Protein AF-A0A5R8M8I9-F1 (afdb_monomer_lite)

Organism: NCBI:txid1882343

Structure (mmCIF, N/CA/C/O backbone):
data_AF-A0A5R8M8I9-F1
#
_entry.id   AF-A0A5R8M8I9-F1
#
loop_
_atom_site.group_PDB
_atom_site.id
_atom_site.type_symbol
_atom_site.label_atom_id
_atom_site.label_alt_id
_atom_site.label_comp_id
_atom_site.label_asym_id
_atom_site.label_entity_id
_atom_site.label_seq_id
_atom_site.pdbx_PDB_ins_code
_atom_site.Cartn_x
_atom_site.Cartn_y
_atom_site.Cartn_z
_atom_site.occupancy
_atom_site.B_iso_or_equiv
_atom_site.auth_seq_id
_atom_site.auth_comp_id
_atom_site.auth_asym_id
_atom_site.auth_atom_id
_atom_site.pdbx_PDB_model_num
ATOM 1 N N . MET A 1 1 ? -25.905 -12.537 33.115 1.00 53.41 1 MET A N 1
ATOM 2 C CA . MET A 1 1 ? -26.739 -11.928 32.051 1.00 53.41 1 MET A CA 1
ATOM 3 C C . MET A 1 1 ? -25.840 -11.557 30.885 1.00 53.41 1 MET A C 1
ATOM 5 O O . MET A 1 1 ? -24.841 -10.894 31.111 1.00 53.41 1 MET A O 1
ATOM 9 N N . SER A 1 2 ? -26.153 -12.001 29.665 1.00 75.12 2 SER A N 1
ATOM 10 C CA . SER A 1 2 ? -25.400 -11.592 28.471 1.00 75.12 2 SER A CA 1
ATOM 11 C C . SER A 1 2 ? -25.695 -10.125 28.141 1.00 75.12 2 SER A C 1
ATOM 13 O O . SER A 1 2 ? -26.832 -9.776 27.806 1.00 75.12 2 SER A O 1
ATOM 15 N N . THR A 1 3 ? -24.669 -9.278 28.235 1.00 86.25 3 THR A N 1
ATOM 16 C CA . THR A 1 3 ? -24.702 -7.845 27.890 1.00 86.25 3 THR A CA 1
ATOM 17 C C . THR A 1 3 ? -24.798 -7.617 26.375 1.00 86.25 3 THR A C 1
ATOM 19 O O . THR A 1 3 ? -24.975 -6.488 25.934 1.00 86.25 3 THR A O 1
ATOM 22 N N . TRP A 1 4 ? -24.719 -8.671 25.559 1.00 92.69 4 TRP A N 1
ATOM 23 C CA . TRP A 1 4 ? -24.805 -8.610 24.100 1.00 92.69 4 TRP A CA 1
ATOM 24 C C . TRP A 1 4 ? -26.219 -8.918 23.589 1.00 92.69 4 TRP A C 1
ATOM 26 O O . TRP A 1 4 ? -26.916 -9.803 24.099 1.00 92.69 4 TRP A O 1
ATOM 36 N N . ASP A 1 5 ? -26.652 -8.188 22.564 1.00 91.56 5 ASP A N 1
ATOM 37 C CA . ASP A 1 5 ? -27.861 -8.445 21.786 1.00 91.56 5 ASP A CA 1
ATOM 38 C C . ASP A 1 5 ? -27.488 -8.973 20.397 1.00 91.56 5 ASP A C 1
ATOM 40 O O . ASP A 1 5 ? -27.151 -8.207 19.497 1.00 91.56 5 ASP A O 1
ATOM 44 N N . SER A 1 6 ? -27.593 -10.290 20.202 1.00 90.25 6 SER A N 1
ATOM 45 C CA . SER A 1 6 ? -27.285 -10.930 18.918 1.00 90.25 6 SER A CA 1
ATOM 46 C C . SER A 1 6 ? -28.269 -10.576 17.801 1.00 90.25 6 SER A C 1
ATOM 48 O O . SER A 1 6 ? -27.903 -10.666 16.635 1.00 90.25 6 SER A O 1
ATOM 50 N N . LYS A 1 7 ? -29.510 -10.171 18.106 1.00 90.56 7 LYS A N 1
ATOM 51 C CA . LYS A 1 7 ? -30.458 -9.757 17.056 1.00 90.56 7 LYS A CA 1
ATOM 52 C C . LYS A 1 7 ? -30.108 -8.369 16.542 1.00 90.56 7 LYS A C 1
ATOM 54 O O . LYS A 1 7 ? -30.178 -8.116 15.345 1.00 90.56 7 LYS A O 1
ATOM 59 N N . ARG A 1 8 ? -29.713 -7.478 17.453 1.00 88.69 8 ARG A N 1
ATOM 60 C CA . ARG A 1 8 ? -29.338 -6.097 17.122 1.00 88.69 8 ARG A CA 1
ATOM 61 C C . ARG A 1 8 ? -27.859 -5.938 16.771 1.00 88.69 8 ARG A C 1
ATOM 63 O O . ARG A 1 8 ? -27.500 -4.878 16.273 1.00 88.69 8 ARG A O 1
ATOM 70 N N . GLN A 1 9 ? -27.037 -6.963 17.018 1.00 90.62 9 GLN A N 1
ATOM 71 C CA . GLN A 1 9 ? -25.575 -6.946 16.876 1.00 90.62 9 GLN A CA 1
ATOM 72 C C . GLN A 1 9 ? -24.933 -5.790 17.664 1.00 90.62 9 GLN A C 1
ATOM 74 O O . GLN A 1 9 ? -24.091 -5.059 17.148 1.00 90.62 9 GLN A O 1
ATOM 79 N N . ARG A 1 10 ? -25.398 -5.575 18.903 1.00 93.06 10 ARG A N 1
ATOM 80 C CA . ARG A 1 10 ? -25.017 -4.432 19.752 1.00 93.06 10 ARG A CA 1
ATOM 81 C C . ARG A 1 10 ? -24.967 -4.805 21.227 1.00 93.06 10 ARG A C 1
ATOM 83 O O . ARG A 1 10 ? -25.622 -5.747 21.668 1.00 93.06 10 ARG A O 1
ATOM 90 N N . VAL A 1 11 ? -24.252 -4.007 22.015 1.00 93.31 11 VAL A N 1
ATOM 91 C CA . VAL A 1 11 ? -24.271 -4.093 23.480 1.00 93.31 11 VAL A CA 1
ATOM 92 C C . VAL A 1 11 ? -25.583 -3.505 24.010 1.00 93.31 11 VAL A C 1
ATOM 94 O O . VAL A 1 11 ? -26.006 -2.424 23.591 1.00 93.31 11 VAL A O 1
ATOM 97 N N . LYS A 1 12 ? -26.239 -4.227 24.922 1.00 92.06 12 LYS A N 1
ATOM 98 C CA . LYS A 1 12 ? -27.492 -3.840 25.581 1.00 92.06 12 LYS A CA 1
ATOM 99 C C . LYS A 1 12 ? -27.265 -2.732 26.606 1.00 92.06 12 LYS A C 1
ATOM 101 O O . LYS A 1 12 ? -26.223 -2.657 27.250 1.00 92.06 12 LYS A O 1
ATOM 106 N N . GLY A 1 13 ? -28.315 -1.950 26.833 1.00 88.00 13 GLY A N 1
ATOM 107 C CA . GLY A 1 13 ? -28.336 -0.907 27.852 1.00 88.00 13 GLY A CA 1
ATOM 108 C C . GLY A 1 13 ? -27.829 0.442 27.348 1.00 88.00 13 GLY A C 1
ATOM 109 O O . GLY A 1 13 ? -27.641 0.657 26.154 1.00 88.00 13 GLY A O 1
ATOM 110 N N . ASN A 1 14 ? -27.668 1.369 28.291 1.00 87.19 14 ASN A N 1
ATOM 111 C CA . ASN A 1 14 ? -27.405 2.784 28.023 1.00 87.19 14 ASN A CA 1
ATOM 112 C C . ASN A 1 14 ? -26.191 3.318 28.803 1.00 87.19 14 ASN A C 1
ATOM 114 O O . ASN A 1 14 ? -26.047 4.527 28.973 1.00 87.19 14 ASN A O 1
ATOM 118 N N . SER A 1 15 ? -25.349 2.421 29.326 1.00 92.25 15 SER A N 1
ATOM 119 C CA . SER A 1 15 ? -24.122 2.821 30.011 1.00 92.25 15 SER A CA 1
ATOM 120 C C . SER A 1 15 ? -23.178 3.527 29.037 1.00 92.25 15 SER A C 1
ATOM 122 O O . SER A 1 15 ? -23.217 3.284 27.828 1.00 92.25 15 SER A O 1
ATOM 124 N N . THR A 1 16 ? -22.299 4.380 29.561 1.00 91.94 16 THR A N 1
ATOM 125 C CA . THR A 1 16 ? -21.280 5.069 28.757 1.00 91.94 16 THR A CA 1
ATOM 126 C C . THR A 1 16 ? -20.452 4.067 27.955 1.00 91.94 16 THR A C 1
ATOM 128 O O . THR A 1 16 ? -20.288 4.230 26.754 1.00 91.94 16 THR A O 1
ATOM 131 N N . GLN A 1 17 ? -20.053 2.958 28.584 1.00 90.88 17 GLN A N 1
ATOM 132 C CA . GLN A 1 17 ? -19.336 1.867 27.927 1.00 90.88 17 GLN A CA 1
ATOM 133 C C . GLN A 1 17 ? -20.143 1.228 26.786 1.00 90.88 17 GLN A C 1
ATOM 135 O O . GLN A 1 17 ? -19.604 1.018 25.701 1.00 90.88 17 GLN A O 1
ATOM 140 N N . ALA A 1 18 ? -21.435 0.943 26.997 1.00 93.06 18 ALA A N 1
ATOM 141 C CA . ALA A 1 18 ? -22.288 0.381 25.950 1.00 93.06 18 ALA A CA 1
ATOM 142 C C . ALA A 1 18 ? -22.426 1.345 24.763 1.00 93.06 18 ALA A C 1
ATOM 144 O O . ALA A 1 18 ? -22.382 0.904 23.617 1.00 93.06 18 ALA A O 1
ATOM 145 N N . ARG A 1 19 ? -22.543 2.656 25.018 1.00 93.56 19 ARG A N 1
ATOM 146 C CA . ARG A 1 19 ? -22.567 3.681 23.962 1.00 93.56 19 ARG A CA 1
ATOM 147 C C . ARG A 1 19 ? -21.251 3.736 23.194 1.00 93.56 19 ARG A C 1
ATOM 149 O O . ARG A 1 19 ? -21.299 3.694 21.973 1.00 93.56 19 ARG A O 1
ATOM 156 N N . THR A 1 20 ? -20.109 3.772 23.879 1.00 94.69 20 THR A N 1
ATOM 157 C CA . THR A 1 20 ? -18.783 3.809 23.241 1.00 94.69 20 THR A CA 1
ATOM 158 C C . THR A 1 20 ? -18.557 2.602 22.335 1.00 94.69 20 THR A C 1
ATOM 160 O O . THR A 1 20 ? -18.180 2.771 21.181 1.00 94.69 20 THR A O 1
ATOM 163 N N . ILE A 1 21 ? -18.853 1.389 22.815 1.00 94.00 21 ILE A N 1
ATOM 164 C CA . ILE A 1 21 ? -18.711 0.172 22.001 1.00 94.00 21 ILE A CA 1
ATOM 165 C C . ILE A 1 21 ? -19.634 0.233 20.783 1.00 94.00 21 ILE A C 1
ATOM 167 O O . ILE A 1 21 ? -19.221 -0.055 19.666 1.00 94.00 21 ILE A O 1
ATOM 171 N N . ASN A 1 22 ? -20.890 0.620 20.990 1.00 95.56 22 ASN A N 1
ATOM 172 C CA . ASN A 1 22 ? -21.875 0.685 19.920 1.00 95.56 22 ASN A CA 1
ATOM 173 C C . ASN A 1 22 ? -21.542 1.752 18.860 1.00 95.56 22 ASN A C 1
ATOM 175 O O . ASN A 1 22 ? -21.781 1.502 17.683 1.00 95.56 22 ASN A O 1
ATOM 179 N N . LEU A 1 23 ? -20.980 2.898 19.260 1.00 96.06 23 LEU A N 1
ATOM 180 C CA . LEU A 1 23 ? -20.470 3.922 18.342 1.00 96.06 23 LEU A CA 1
ATOM 181 C C . LEU A 1 23 ? -19.318 3.374 17.498 1.00 96.06 23 LEU A C 1
ATOM 183 O O . LEU A 1 23 ? -19.353 3.486 16.278 1.00 96.06 23 LEU A O 1
ATOM 187 N N . HIS A 1 24 ? -18.361 2.694 18.128 1.00 95.69 24 HIS A N 1
ATOM 188 C CA . HIS A 1 24 ? -17.254 2.073 17.409 1.00 95.69 24 HIS A CA 1
ATOM 189 C C . HIS A 1 24 ? -17.731 1.005 16.406 1.00 95.69 24 HIS A C 1
ATOM 191 O O . HIS A 1 24 ? -17.241 0.929 15.283 1.00 95.69 24 HIS A O 1
ATOM 197 N N . LEU A 1 25 ? -18.745 0.207 16.762 1.00 95.31 25 LEU A N 1
ATOM 198 C CA . LEU A 1 25 ? -19.357 -0.748 15.829 1.00 95.31 25 LEU A CA 1
ATOM 199 C C . LEU A 1 25 ? -20.006 -0.055 14.619 1.00 95.31 25 LEU A C 1
ATOM 201 O O . LEU A 1 25 ? -19.960 -0.596 13.512 1.00 95.31 25 LEU A O 1
ATOM 205 N N . ASP A 1 26 ? -20.609 1.121 14.813 1.00 96.00 26 ASP A N 1
ATOM 206 C CA . ASP A 1 26 ? -21.177 1.911 13.716 1.00 96.00 26 ASP A CA 1
ATOM 207 C C . ASP A 1 26 ? -20.088 2.490 12.807 1.00 96.00 26 ASP A C 1
ATOM 209 O O . ASP A 1 26 ? -20.242 2.455 11.584 1.00 96.00 26 ASP A O 1
ATOM 213 N N . GLU A 1 27 ? -18.979 2.960 13.382 1.00 96.56 27 GLU A N 1
ATOM 214 C CA . GLU A 1 27 ? -17.801 3.423 12.638 1.00 96.56 27 GLU A CA 1
ATOM 215 C C . GLU A 1 27 ? -17.236 2.306 11.755 1.00 96.56 27 GLU A C 1
ATOM 217 O O . GLU A 1 27 ? -17.197 2.455 10.534 1.00 96.56 27 GLU A O 1
ATOM 222 N N . VAL A 1 28 ? -16.924 1.144 12.340 1.00 95.81 28 VAL A N 1
ATOM 223 C CA . VAL A 1 28 ? -16.405 -0.026 11.607 1.00 95.81 28 VAL A CA 1
ATOM 224 C C . VAL A 1 28 ? -17.358 -0.438 10.483 1.00 95.81 28 VAL A C 1
ATOM 226 O O . VAL A 1 28 ? -16.942 -0.721 9.357 1.00 95.81 28 VAL A O 1
ATOM 229 N N . LYS A 1 29 ? -18.670 -0.447 10.749 1.00 95.12 29 LYS A N 1
ATOM 230 C CA . LYS A 1 29 ? -19.671 -0.757 9.723 1.00 95.12 29 LYS A CA 1
ATOM 231 C C . LYS A 1 29 ? -19.656 0.273 8.592 1.00 95.12 29 LYS A C 1
ATOM 233 O O . LYS A 1 29 ? -19.756 -0.114 7.428 1.00 95.12 29 LYS A O 1
ATOM 238 N N . SER A 1 30 ? -19.542 1.559 8.918 1.00 96.62 30 SER A N 1
ATOM 239 C CA . SER A 1 30 ? -19.451 2.642 7.936 1.00 96.62 30 SER A CA 1
ATOM 240 C C . SER A 1 30 ? -18.214 2.490 7.045 1.00 96.62 30 SER A C 1
ATOM 242 O O . SER A 1 30 ? -18.326 2.567 5.821 1.00 96.62 30 SER A O 1
ATOM 244 N N . GLU A 1 31 ? -17.061 2.175 7.634 1.00 9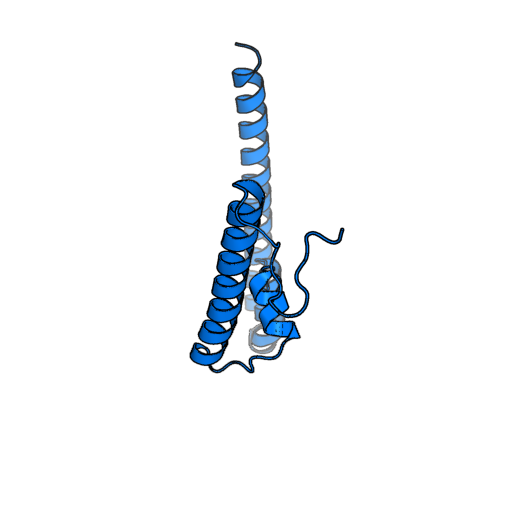5.88 31 GLU A N 1
ATOM 245 C CA . GLU A 1 31 ? -15.802 1.937 6.919 1.00 95.88 31 GLU A CA 1
ATOM 246 C C . GLU A 1 31 ? -15.898 0.742 5.958 1.00 95.88 31 GLU A C 1
ATOM 248 O O . GLU A 1 31 ? -15.499 0.843 4.796 1.00 95.88 31 GLU A O 1
ATOM 253 N N . ILE A 1 32 ? -16.494 -0.375 6.389 1.00 95.38 32 ILE A N 1
ATOM 254 C CA . ILE A 1 32 ? -16.715 -1.551 5.529 1.00 95.38 32 ILE A CA 1
ATOM 255 C C . ILE A 1 32 ? -17.631 -1.202 4.345 1.00 95.38 32 ILE A C 1
ATOM 257 O O . ILE A 1 32 ? -17.365 -1.597 3.205 1.00 95.38 32 ILE A O 1
ATOM 261 N N . VAL A 1 33 ? -18.706 -0.446 4.594 1.00 95.19 33 VAL A N 1
ATOM 262 C CA . VAL A 1 33 ? -19.617 0.021 3.537 1.00 95.19 33 VAL A CA 1
ATOM 263 C C . VAL A 1 33 ? -18.883 0.942 2.565 1.00 95.19 33 VAL A C 1
ATOM 265 O O . VAL A 1 33 ? -19.088 0.832 1.354 1.00 95.19 33 VAL A O 1
ATOM 268 N N . GLN A 1 34 ? -18.009 1.816 3.065 1.00 95.31 34 GLN A N 1
ATOM 269 C CA . GLN A 1 34 ? -17.182 2.673 2.225 1.00 95.31 34 GLN A CA 1
ATOM 270 C C . GLN A 1 34 ? -16.242 1.852 1.335 1.00 95.31 34 GLN A C 1
ATOM 272 O O . GLN A 1 34 ? -16.266 2.039 0.122 1.00 95.31 34 GLN A O 1
ATOM 277 N N . CYS A 1 35 ? -15.536 0.863 1.894 1.00 93.56 35 CYS A N 1
ATOM 278 C CA . CYS A 1 35 ? -14.665 -0.037 1.131 1.00 93.56 35 CYS A CA 1
ATOM 279 C C . CYS A 1 35 ? -15.407 -0.699 -0.042 1.00 93.56 35 CYS A C 1
ATOM 281 O O . CYS A 1 35 ? -14.889 -0.772 -1.157 1.00 93.56 35 CYS A O 1
ATOM 283 N N . PHE A 1 36 ? -16.639 -1.158 0.192 1.00 93.94 36 PHE A N 1
ATOM 284 C CA . PHE A 1 36 ? -17.481 -1.748 -0.850 1.00 93.94 36 PHE A CA 1
ATOM 285 C C . PHE A 1 36 ? -17.906 -0.733 -1.923 1.00 93.94 36 PHE A C 1
ATOM 287 O O . PHE A 1 36 ? -17.911 -1.061 -3.112 1.00 93.94 36 PHE A O 1
ATOM 294 N N . ARG A 1 37 ? -18.261 0.498 -1.525 1.00 94.06 37 ARG A N 1
ATOM 295 C CA . ARG A 1 37 ? -18.606 1.580 -2.464 1.00 94.06 37 ARG A CA 1
ATOM 296 C C . ARG A 1 37 ? -17.425 1.945 -3.359 1.00 94.06 37 ARG A C 1
ATOM 298 O O . ARG A 1 37 ? -17.614 2.052 -4.568 1.00 94.06 37 ARG A O 1
ATOM 305 N N . ASP A 1 38 ? -16.230 2.047 -2.789 1.00 91.31 38 ASP A N 1
ATOM 306 C CA . ASP A 1 38 ? -15.002 2.349 -3.530 1.00 91.31 38 ASP A CA 1
ATOM 307 C C . ASP A 1 38 ? -14.663 1.231 -4.529 1.00 91.31 38 ASP A C 1
ATOM 309 O O . ASP A 1 38 ? -14.287 1.481 -5.669 1.00 91.31 38 ASP A O 1
ATOM 313 N N . MET A 1 39 ? -14.867 -0.035 -4.153 1.00 89.50 39 MET A N 1
ATOM 314 C CA . MET A 1 39 ? -14.666 -1.152 -5.086 1.00 89.50 39 MET A CA 1
ATOM 315 C C . MET A 1 39 ? -15.630 -1.105 -6.272 1.00 89.50 39 MET A C 1
ATOM 317 O O . MET A 1 39 ? -15.232 -1.389 -7.403 1.00 89.50 39 MET A O 1
ATOM 321 N N . LYS A 1 40 ? -16.889 -0.725 -6.027 1.00 89.94 40 LYS A N 1
ATOM 322 C CA . LYS A 1 40 ? -17.879 -0.545 -7.092 1.00 89.94 40 LYS A CA 1
ATOM 323 C C . LYS A 1 40 ? -17.527 0.612 -8.024 1.00 89.94 40 LYS A C 1
ATOM 325 O O . LYS A 1 40 ? -17.697 0.458 -9.230 1.00 89.94 40 LYS A O 1
ATOM 330 N N . SER A 1 41 ? -17.048 1.742 -7.499 1.00 90.94 41 SER A N 1
ATOM 331 C CA . SER A 1 41 ? -16.645 2.882 -8.337 1.00 90.94 41 SER A CA 1
ATOM 332 C C . SER A 1 41 ? -15.416 2.560 -9.193 1.00 90.94 41 SER A C 1
ATOM 334 O O . SER A 1 41 ? -15.351 2.967 -10.349 1.00 90.94 41 SER A O 1
ATOM 336 N N . GLU A 1 42 ? -14.497 1.734 -8.687 1.00 87.06 42 GLU A N 1
ATOM 337 C CA . GLU A 1 42 ? -13.346 1.208 -9.434 1.00 87.06 42 GLU A CA 1
ATOM 338 C C . GLU A 1 42 ? -13.712 0.127 -10.473 1.00 87.06 42 GLU A C 1
ATOM 340 O O . GLU A 1 42 ? -12.820 -0.437 -11.107 1.00 87.06 42 GLU A O 1
ATOM 345 N N . SER A 1 43 ? -15.002 -0.196 -10.652 1.00 86.12 43 SER A N 1
ATOM 346 C CA . SER A 1 43 ? -15.475 -1.300 -11.506 1.00 86.12 43 SER A CA 1
ATOM 347 C C . SER A 1 43 ? -14.836 -2.658 -11.168 1.00 86.12 43 SER A C 1
ATOM 349 O O . SER A 1 43 ? -14.718 -3.539 -12.022 1.00 86.12 43 SER A O 1
ATOM 351 N N . LYS A 1 44 ? -14.417 -2.848 -9.909 1.00 79.06 44 LYS A N 1
ATOM 352 C CA . LYS A 1 44 ? -13.874 -4.112 -9.400 1.00 79.06 44 LYS A CA 1
ATOM 353 C C . LYS A 1 44 ? -15.002 -5.003 -8.885 1.00 79.06 44 LYS A C 1
ATOM 355 O O . LYS A 1 44 ? -16.021 -4.533 -8.380 1.00 79.06 44 LYS A O 1
ATOM 360 N N . ILE A 1 45 ? -14.804 -6.318 -8.964 1.00 84.62 45 ILE A N 1
ATOM 361 C CA . ILE A 1 45 ? -15.729 -7.287 -8.368 1.00 84.62 45 ILE A CA 1
ATOM 362 C C . ILE A 1 45 ? -15.637 -7.155 -6.844 1.00 84.62 45 ILE A C 1
ATOM 364 O O . ILE A 1 45 ? -14.593 -7.413 -6.250 1.00 84.62 45 ILE A O 1
ATOM 368 N N . ALA A 1 46 ? -16.730 -6.743 -6.207 1.00 81.81 46 ALA A N 1
ATOM 369 C CA . ALA A 1 46 ? -16.780 -6.525 -4.768 1.00 81.81 46 ALA A CA 1
ATOM 370 C C . ALA A 1 46 ? -17.185 -7.813 -4.027 1.00 81.81 46 ALA A C 1
ATOM 372 O O . ALA A 1 46 ? -18.329 -7.974 -3.601 1.00 81.81 46 ALA A O 1
ATOM 373 N N . THR A 1 47 ? -16.247 -8.754 -3.900 1.00 89.50 47 THR A N 1
ATOM 374 C CA . THR A 1 47 ? -16.438 -9.995 -3.125 1.00 89.50 47 THR A CA 1
ATOM 375 C C . THR A 1 47 ? -16.123 -9.772 -1.643 1.00 89.50 47 THR A C 1
ATOM 377 O O . THR A 1 47 ? -15.297 -8.926 -1.302 1.00 89.50 47 THR A O 1
ATOM 380 N N . GLN A 1 48 ? -16.710 -10.571 -0.743 1.00 89.44 48 GLN A N 1
ATOM 381 C CA . GLN A 1 48 ? -16.462 -10.486 0.704 1.00 89.44 48 GLN A CA 1
ATOM 382 C C . GLN A 1 48 ? -14.966 -10.536 1.062 1.00 89.44 48 GLN A C 1
ATOM 384 O O . GLN A 1 48 ? -14.522 -9.756 1.903 1.00 89.44 48 GLN A O 1
ATOM 389 N N . GLN A 1 49 ? -14.177 -11.414 0.423 1.00 89.88 49 GLN A N 1
ATOM 390 C CA . GLN A 1 49 ? -12.735 -11.501 0.691 1.00 89.88 49 GLN A CA 1
ATOM 391 C C . GLN A 1 49 ? -12.004 -10.205 0.323 1.00 89.88 49 GLN A C 1
ATOM 393 O O . GLN A 1 49 ? -11.113 -9.778 1.047 1.00 89.88 49 GLN A O 1
ATOM 398 N N . LEU A 1 50 ? -12.403 -9.567 -0.778 1.00 88.25 50 LEU A N 1
ATOM 399 C CA . LEU A 1 50 ? -11.780 -8.347 -1.283 1.00 88.25 50 LEU A CA 1
ATOM 400 C C . LEU A 1 50 ? -12.147 -7.130 -0.428 1.00 88.25 50 LEU A C 1
ATOM 402 O O . LEU A 1 50 ? -11.270 -6.345 -0.085 1.00 88.25 50 LEU A O 1
ATOM 406 N N . VAL A 1 51 ? -13.408 -7.017 -0.001 1.00 92.19 51 VAL A N 1
ATOM 407 C CA . VAL A 1 51 ? -13.831 -5.967 0.942 1.00 92.19 51 VAL A CA 1
ATOM 408 C C . VAL A 1 51 ? -13.089 -6.108 2.272 1.00 92.19 51 VAL A C 1
ATOM 410 O O . VAL A 1 51 ? -12.605 -5.113 2.805 1.00 92.19 51 VAL A O 1
ATOM 413 N N . LYS A 1 52 ? -12.938 -7.341 2.781 1.00 92.56 52 LYS A N 1
ATOM 414 C CA . LYS A 1 52 ? -12.145 -7.620 3.987 1.00 92.56 52 LYS A CA 1
ATOM 415 C C . LYS A 1 52 ? -10.678 -7.228 3.796 1.00 92.56 52 LYS A C 1
ATOM 417 O O . LYS A 1 52 ? -10.133 -6.537 4.648 1.00 92.56 52 LYS A O 1
ATOM 422 N N . ALA A 1 53 ? -10.063 -7.634 2.686 1.00 89.88 53 ALA A N 1
ATOM 423 C CA . ALA A 1 53 ? -8.679 -7.286 2.382 1.00 89.88 53 ALA A CA 1
ATOM 424 C C . ALA A 1 53 ? -8.493 -5.764 2.291 1.00 89.88 53 ALA A C 1
ATOM 426 O O . ALA A 1 53 ? -7.544 -5.227 2.845 1.00 89.88 53 ALA A O 1
ATOM 427 N N . ARG A 1 54 ? -9.429 -5.039 1.667 1.00 89.94 54 ARG A N 1
ATOM 428 C CA . ARG A 1 54 ? -9.388 -3.572 1.593 1.00 89.94 54 ARG A CA 1
ATOM 429 C C . ARG A 1 54 ? -9.516 -2.909 2.956 1.00 89.94 54 ARG A C 1
ATOM 431 O O . ARG A 1 54 ? -8.726 -2.021 3.257 1.00 89.94 54 ARG A O 1
ATOM 438 N N . TYR A 1 55 ? -10.453 -3.373 3.778 1.00 92.31 55 TYR A N 1
ATOM 439 C CA . TYR A 1 55 ? -10.633 -2.883 5.142 1.00 92.31 55 TYR A CA 1
ATOM 440 C C . TYR A 1 55 ? -9.371 -3.073 6.000 1.00 92.31 55 TYR A C 1
ATOM 442 O O . TYR A 1 55 ? -8.963 -2.166 6.716 1.00 92.31 55 TYR A O 1
ATOM 450 N N . LEU A 1 56 ? -8.711 -4.229 5.879 1.00 90.56 56 LEU A N 1
ATOM 451 C CA . LEU A 1 56 ? -7.465 -4.543 6.590 1.00 90.56 56 LEU A CA 1
ATOM 452 C C . LEU A 1 56 ? -6.208 -3.930 5.941 1.00 90.56 56 LEU A C 1
ATOM 454 O O . LEU A 1 56 ? -5.113 -4.081 6.474 1.00 90.56 56 LEU A O 1
ATOM 458 N N . GLY A 1 57 ? -6.338 -3.259 4.792 1.00 85.00 57 GLY A N 1
ATOM 459 C CA . GLY A 1 57 ? -5.212 -2.714 4.025 1.00 85.00 57 GLY A CA 1
ATOM 460 C C . GLY A 1 57 ? -4.422 -3.741 3.196 1.00 85.00 57 GLY A C 1
ATOM 461 O O . GLY A 1 57 ? -3.485 -3.362 2.504 1.00 85.00 57 GLY A O 1
ATOM 462 N N . GLU A 1 58 ? -4.825 -5.011 3.201 1.00 84.12 58 GLU A N 1
ATOM 463 C CA . GLU A 1 58 ? -4.229 -6.135 2.458 1.00 84.12 58 GLU A CA 1
ATOM 464 C C . GLU A 1 58 ? -4.560 -6.124 0.946 1.00 84.12 58 GLU A C 1
ATOM 466 O O . GLU A 1 58 ? -3.971 -6.871 0.168 1.00 84.12 58 GLU A O 1
ATOM 471 N N . ASP A 1 59 ? -5.506 -5.281 0.511 1.00 79.31 59 ASP A N 1
ATOM 472 C CA . ASP A 1 59 ? -5.805 -4.985 -0.908 1.00 79.31 59 ASP A CA 1
ATOM 473 C C . ASP A 1 59 ? -4.593 -4.389 -1.633 1.00 79.31 59 ASP A C 1
ATOM 475 O O . ASP A 1 59 ? -4.369 -4.660 -2.820 1.00 79.31 59 ASP A O 1
ATOM 479 N N . LYS A 1 60 ? -3.812 -3.580 -0.911 1.00 70.56 60 LYS A N 1
ATOM 480 C CA . LYS A 1 60 ? -2.699 -2.844 -1.488 1.00 70.56 60 LYS A CA 1
ATOM 481 C C . LYS A 1 60 ? -1.556 -3.812 -1.740 1.00 70.56 60 LYS A C 1
ATOM 483 O O . LYS A 1 60 ? -0.822 -4.203 -0.838 1.00 70.56 60 LYS A O 1
ATOM 488 N N . LYS A 1 61 ? -1.371 -4.175 -3.007 1.00 68.44 61 LYS A N 1
ATOM 489 C CA . LYS A 1 61 ? -0.085 -4.697 -3.463 1.00 68.44 61 LYS A CA 1
ATOM 490 C C . LYS A 1 61 ? 0.905 -3.544 -3.456 1.00 68.44 61 LYS A C 1
ATOM 492 O O . LYS A 1 61 ? 0.994 -2.793 -4.425 1.00 68.44 61 LYS A O 1
ATOM 497 N N . ASP A 1 62 ? 1.634 -3.404 -2.359 1.00 73.75 62 ASP A N 1
ATOM 498 C CA . ASP A 1 62 ? 2.791 -2.525 -2.330 1.00 73.75 62 ASP A CA 1
ATOM 499 C C . ASP A 1 62 ? 3.821 -3.069 -3.321 1.00 73.75 62 ASP A C 1
ATOM 501 O O . ASP A 1 62 ? 4.430 -4.120 -3.122 1.00 73.75 62 ASP A O 1
ATOM 505 N N . HIS A 1 63 ? 3.972 -2.370 -4.442 1.00 83.31 63 HIS A N 1
ATOM 506 C CA . HIS A 1 63 ? 4.989 -2.695 -5.426 1.00 83.31 63 HIS A CA 1
ATOM 507 C C . HIS A 1 63 ? 6.308 -2.066 -5.000 1.00 83.31 63 HIS A C 1
ATOM 509 O O . HIS A 1 63 ? 6.445 -0.844 -4.909 1.00 83.31 63 HIS A O 1
ATOM 515 N N . SER A 1 64 ? 7.306 -2.907 -4.765 1.00 89.50 64 SER A N 1
ATOM 516 C CA . SER A 1 64 ? 8.663 -2.444 -4.543 1.00 89.50 64 SER A CA 1
ATOM 517 C C . SER A 1 64 ? 9.291 -1.965 -5.852 1.00 89.50 64 SER A C 1
ATOM 519 O O . SER A 1 64 ? 8.910 -2.358 -6.957 1.00 89.50 64 SER A O 1
ATOM 521 N N . LEU A 1 65 ? 10.350 -1.163 -5.739 1.00 91.75 65 LEU A N 1
ATOM 522 C CA . LEU A 1 65 ? 11.141 -0.753 -6.898 1.00 91.75 65 LEU A CA 1
ATOM 523 C C . LEU A 1 65 ? 11.713 -1.957 -7.673 1.00 91.75 65 LEU A C 1
ATOM 525 O O . LEU A 1 65 ? 11.865 -1.901 -8.892 1.00 91.75 65 LEU A O 1
ATOM 529 N N . LYS A 1 66 ? 11.990 -3.066 -6.973 1.00 93.81 66 LYS A N 1
ATOM 530 C CA . LYS A 1 66 ? 12.420 -4.320 -7.601 1.00 93.81 66 LYS A CA 1
ATOM 531 C C . LYS A 1 66 ? 11.305 -4.944 -8.435 1.00 93.81 66 LYS A C 1
ATOM 533 O O . LYS A 1 66 ? 11.594 -5.422 -9.525 1.00 93.81 66 LYS A O 1
ATOM 538 N N . ASP A 1 67 ? 10.057 -4.889 -7.973 1.00 93.56 67 ASP A N 1
ATOM 539 C CA . ASP A 1 67 ? 8.911 -5.417 -8.724 1.00 93.56 67 ASP A CA 1
ATOM 540 C C . ASP A 1 67 ? 8.720 -4.657 -10.038 1.00 93.56 67 ASP A C 1
ATOM 542 O O . ASP A 1 67 ? 8.512 -5.265 -11.086 1.00 93.56 67 ASP A O 1
ATOM 546 N N . ILE A 1 68 ? 8.905 -3.334 -10.010 1.00 93.06 68 ILE A N 1
ATOM 547 C CA . ILE A 1 68 ? 8.867 -2.488 -11.212 1.00 93.06 68 ILE A CA 1
ATOM 548 C C . ILE A 1 68 ? 10.000 -2.861 -12.180 1.00 93.06 68 ILE A C 1
ATOM 550 O O . ILE A 1 68 ? 9.774 -2.992 -13.386 1.00 93.06 68 ILE A O 1
ATOM 554 N N . PHE A 1 69 ? 11.223 -3.056 -11.675 1.00 95.75 69 PHE A N 1
ATOM 555 C CA . PHE A 1 69 ? 12.358 -3.469 -12.506 1.00 95.75 69 PHE A CA 1
ATOM 556 C C . PHE A 1 69 ? 12.161 -4.856 -13.116 1.00 95.75 69 PHE A C 1
ATOM 558 O O . PHE A 1 69 ? 12.441 -5.036 -14.300 1.00 95.75 69 PHE A O 1
ATOM 565 N N . ASN A 1 70 ? 11.641 -5.812 -12.348 1.00 94.81 70 ASN A N 1
ATOM 566 C CA . ASN A 1 70 ? 11.332 -7.154 -12.835 1.00 94.81 70 ASN A CA 1
ATOM 567 C C . ASN A 1 70 ? 10.262 -7.103 -13.924 1.00 94.81 70 ASN A C 1
ATOM 569 O O . ASN A 1 70 ? 10.487 -7.618 -15.016 1.00 94.81 70 ASN A O 1
ATOM 573 N N . TYR A 1 71 ? 9.166 -6.379 -13.684 1.00 94.44 71 TYR A N 1
ATOM 574 C CA . TYR A 1 71 ? 8.113 -6.177 -14.675 1.00 94.44 71 TYR A CA 1
ATOM 575 C C . TYR A 1 71 ? 8.658 -5.590 -15.986 1.00 94.44 71 TYR A C 1
ATOM 577 O O . TYR A 1 71 ? 8.364 -6.096 -17.070 1.00 94.44 71 TYR A O 1
ATOM 585 N N . HIS A 1 72 ? 9.499 -4.553 -15.905 1.00 94.19 72 HIS A N 1
ATOM 586 C CA . HIS A 1 72 ? 10.146 -3.980 -17.085 1.00 94.19 72 HIS A CA 1
ATOM 587 C C . HIS A 1 72 ? 11.048 -5.000 -17.795 1.00 94.19 72 HIS A C 1
ATOM 589 O O . HIS A 1 72 ? 10.954 -5.167 -19.010 1.00 94.19 72 HIS A O 1
ATOM 595 N N . ASN A 1 73 ? 11.905 -5.701 -17.052 1.00 94.38 73 ASN A N 1
ATOM 596 C CA . ASN A 1 73 ? 12.838 -6.674 -17.615 1.00 94.38 73 ASN A CA 1
ATOM 597 C C . ASN A 1 73 ? 12.105 -7.836 -18.306 1.00 94.38 73 ASN A C 1
ATOM 599 O O . ASN A 1 73 ? 12.533 -8.268 -19.373 1.00 94.38 73 ASN A O 1
ATOM 603 N N . GLU A 1 74 ? 10.984 -8.301 -17.754 1.00 94.62 74 GLU A N 1
ATOM 604 C CA . GLU A 1 74 ? 10.167 -9.371 -18.337 1.00 94.62 74 GLU A CA 1
ATOM 605 C C . GLU A 1 74 ? 9.382 -8.909 -19.570 1.00 94.62 74 GLU A C 1
ATOM 607 O O . GLU A 1 74 ? 9.377 -9.587 -20.596 1.00 94.62 74 GLU A O 1
ATOM 612 N N . LYS A 1 75 ? 8.709 -7.752 -19.498 1.00 93.56 75 LYS A N 1
ATOM 613 C CA . LYS A 1 75 ? 7.809 -7.289 -20.571 1.00 93.56 75 LYS A CA 1
ATOM 614 C C . LYS A 1 75 ? 8.528 -6.572 -21.708 1.00 93.56 75 LYS A C 1
ATOM 616 O O . LYS A 1 75 ? 8.096 -6.657 -22.858 1.00 93.56 75 LYS A O 1
ATOM 621 N N . MET A 1 76 ? 9.596 -5.848 -21.386 1.00 91.19 76 MET A N 1
ATOM 622 C CA . MET A 1 76 ? 10.330 -5.008 -22.334 1.00 91.19 76 MET A CA 1
ATOM 623 C C . MET A 1 76 ? 11.707 -5.569 -22.664 1.00 91.19 76 MET A C 1
ATOM 625 O O . MET A 1 76 ? 12.198 -5.303 -23.756 1.00 91.19 76 MET A O 1
ATOM 629 N N . GLY A 1 77 ? 12.315 -6.380 -21.792 1.00 88.56 77 GLY A N 1
ATOM 630 C CA . GLY A 1 77 ? 13.666 -6.904 -22.016 1.00 88.56 77 GLY A CA 1
ATOM 631 C C . GLY A 1 77 ? 13.810 -7.694 -23.316 1.00 88.56 77 GLY A C 1
ATOM 632 O O . GLY A 1 77 ? 14.815 -7.539 -23.999 1.00 88.56 77 GLY A O 1
ATOM 633 N N . VAL A 1 78 ? 12.781 -8.450 -23.713 1.00 89.69 78 VAL A N 1
ATOM 634 C CA . VAL A 1 78 ? 12.757 -9.207 -24.983 1.00 89.69 78 VAL A CA 1
ATOM 635 C C . VAL A 1 78 ? 12.713 -8.288 -26.214 1.00 89.69 78 VAL A C 1
ATOM 637 O O . VAL A 1 78 ? 13.167 -8.667 -27.287 1.00 89.69 78 VAL A O 1
ATOM 640 N N . LYS A 1 79 ? 12.186 -7.066 -26.0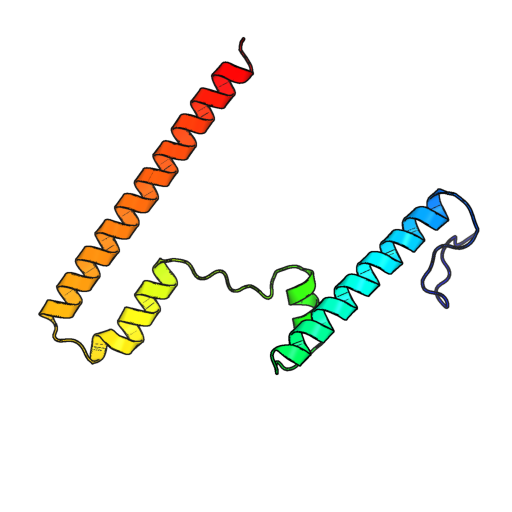69 1.00 93.50 79 LYS A N 1
ATOM 641 C CA . LYS A 1 79 ? 12.060 -6.077 -27.154 1.00 93.50 79 LYS A CA 1
ATOM 642 C C . LYS A 1 79 ? 13.285 -5.168 -27.280 1.00 93.50 79 LYS A C 1
ATOM 644 O O . LYS A 1 79 ? 13.372 -4.391 -28.227 1.00 93.50 79 LYS A O 1
ATOM 649 N N . LEU A 1 80 ? 14.199 -5.209 -26.311 1.00 93.62 80 LEU A N 1
ATOM 650 C CA . LEU A 1 80 ? 15.359 -4.326 -26.244 1.00 93.62 80 LEU A CA 1
ATOM 651 C C . LEU A 1 80 ? 16.599 -5.009 -26.820 1.00 93.62 80 LEU A C 1
ATOM 653 O O . LEU A 1 80 ? 16.843 -6.192 -26.597 1.00 93.62 8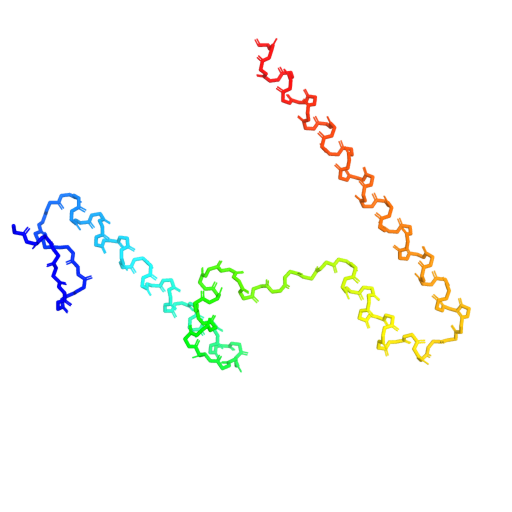0 LEU A O 1
ATOM 657 N N . ALA A 1 81 ? 17.441 -4.226 -27.497 1.00 95.81 81 ALA A N 1
ATOM 658 C CA . ALA A 1 81 ? 18.760 -4.695 -27.897 1.00 95.81 81 ALA A CA 1
ATOM 659 C C . ALA A 1 81 ? 19.587 -5.103 -26.654 1.00 95.81 81 ALA A C 1
ATOM 661 O O . ALA A 1 81 ? 19.519 -4.411 -25.628 1.00 95.81 81 ALA A O 1
ATOM 662 N N . PRO A 1 82 ? 20.428 -6.155 -26.730 1.00 93.62 82 PRO A N 1
ATOM 663 C CA . PRO A 1 82 ? 21.159 -6.676 -25.570 1.00 93.62 82 PRO A CA 1
ATOM 664 C C . PRO A 1 82 ? 21.993 -5.623 -24.829 1.00 93.62 82 PRO A C 1
ATOM 666 O O . PRO A 1 82 ? 21.992 -5.569 -23.599 1.00 93.62 82 PRO A O 1
ATOM 669 N N . LYS A 1 83 ? 22.660 -4.733 -25.575 1.00 95.56 83 LYS A N 1
ATOM 670 C CA . LYS A 1 83 ? 23.467 -3.641 -25.011 1.00 95.56 83 LYS A CA 1
ATOM 671 C C . LYS A 1 83 ? 22.612 -2.636 -24.233 1.00 95.56 83 LYS A C 1
ATOM 673 O O . LYS A 1 83 ? 22.988 -2.208 -23.147 1.00 95.56 83 LYS A O 1
ATOM 678 N N . THR A 1 84 ? 21.436 -2.299 -24.752 1.00 96.06 84 THR A N 1
ATOM 679 C CA . THR A 1 84 ? 20.492 -1.394 -24.087 1.00 96.06 84 THR A CA 1
ATOM 680 C C . THR A 1 84 ? 19.964 -2.010 -22.795 1.00 96.06 84 THR A C 1
ATOM 682 O O . THR A 1 84 ? 19.974 -1.357 -21.753 1.00 96.06 84 THR A O 1
ATOM 685 N N . LEU A 1 85 ? 19.584 -3.292 -22.823 1.00 94.25 85 LEU A N 1
ATOM 686 C CA . LEU A 1 85 ? 19.157 -4.015 -21.624 1.00 94.25 85 LEU A CA 1
ATOM 687 C C . LEU A 1 85 ? 20.272 -4.083 -20.567 1.00 94.25 85 LEU A C 1
ATOM 689 O O . LEU A 1 85 ? 20.004 -3.936 -19.375 1.00 94.25 85 LEU A O 1
ATOM 693 N N . TYR A 1 86 ? 21.526 -4.260 -20.991 1.00 94.75 86 TYR A N 1
ATOM 694 C CA . TYR A 1 86 ? 22.683 -4.214 -20.097 1.00 94.75 86 TYR A CA 1
ATOM 695 C C . TYR A 1 86 ? 22.815 -2.855 -19.392 1.00 94.75 86 TYR A C 1
ATOM 697 O O . TYR A 1 86 ? 22.966 -2.812 -18.169 1.00 94.75 86 TYR A O 1
ATOM 705 N N . HIS A 1 87 ? 22.681 -1.745 -20.127 1.00 95.94 87 HIS A N 1
ATOM 706 C CA . HIS A 1 87 ? 22.696 -0.404 -19.537 1.00 95.94 87 HIS A CA 1
ATOM 707 C C . HIS A 1 87 ? 21.543 -0.192 -18.547 1.00 95.94 87 HIS A C 1
ATOM 709 O O . HIS A 1 87 ? 21.780 0.297 -17.443 1.00 95.94 87 HIS A O 1
ATOM 715 N N . TYR A 1 88 ? 20.327 -0.640 -18.875 1.00 95.56 88 TYR A N 1
ATOM 716 C CA . TYR A 1 88 ? 19.201 -0.584 -17.939 1.00 95.56 88 TYR A CA 1
ATOM 717 C C . TYR A 1 88 ? 19.474 -1.364 -16.651 1.00 95.56 88 TYR A C 1
ATOM 719 O O . TYR A 1 88 ? 19.270 -0.827 -15.562 1.00 95.56 88 TYR A O 1
ATOM 727 N N . LYS A 1 89 ? 19.992 -2.594 -16.745 1.00 95.12 89 LYS A N 1
ATOM 728 C CA . LYS A 1 89 ? 20.351 -3.398 -15.564 1.00 95.12 89 LYS A CA 1
ATOM 729 C C . LYS A 1 89 ? 21.416 -2.713 -14.702 1.00 95.12 89 LYS A C 1
ATOM 731 O O . LYS A 1 89 ? 21.327 -2.756 -13.473 1.00 95.12 89 LYS A O 1
ATOM 736 N N . ALA A 1 90 ? 22.391 -2.043 -15.318 1.00 97.00 90 ALA A N 1
ATOM 737 C CA . ALA A 1 90 ? 23.379 -1.253 -14.588 1.00 97.00 90 ALA A CA 1
ATOM 738 C C . ALA A 1 90 ? 22.716 -0.092 -13.825 1.00 97.00 90 ALA A C 1
ATOM 740 O O . ALA A 1 90 ? 22.930 0.046 -12.619 1.00 97.00 90 ALA A O 1
ATOM 741 N N . SER A 1 91 ? 21.850 0.690 -14.477 1.00 97.06 91 SER A N 1
ATOM 742 C CA . SER A 1 91 ? 21.102 1.776 -13.827 1.00 97.06 91 SER A CA 1
ATOM 743 C C . SER A 1 91 ? 20.225 1.272 -12.677 1.00 97.06 91 SER A C 1
ATOM 745 O O . SER A 1 91 ? 20.275 1.838 -11.586 1.00 97.06 91 SER A O 1
ATOM 747 N N . GLN A 1 92 ? 19.487 0.172 -12.872 1.00 97.12 92 GLN A N 1
ATOM 748 C CA . GLN A 1 92 ? 18.676 -0.470 -11.827 1.00 97.12 92 GLN A CA 1
ATOM 749 C C . GLN A 1 92 ? 19.522 -0.802 -10.586 1.00 97.12 92 GLN A C 1
ATOM 751 O O . GLN A 1 92 ? 19.133 -0.483 -9.460 1.00 97.12 92 GLN A O 1
ATOM 756 N N . LYS A 1 93 ? 20.720 -1.371 -10.783 1.00 96.88 93 LYS A N 1
ATOM 757 C CA . LYS A 1 93 ? 21.670 -1.663 -9.699 1.00 96.88 93 LYS A CA 1
ATOM 758 C C . LYS A 1 93 ? 22.084 -0.396 -8.945 1.00 96.88 93 LYS A C 1
ATOM 760 O O . LYS A 1 93 ? 22.036 -0.387 -7.715 1.00 96.88 93 LYS A O 1
ATOM 765 N N . TYR A 1 94 ? 22.473 0.667 -9.650 1.00 97.44 94 TYR A N 1
ATOM 766 C CA . TYR A 1 94 ? 22.885 1.921 -9.006 1.00 97.44 94 TYR A CA 1
ATOM 767 C C . TYR A 1 94 ? 21.761 2.558 -8.191 1.00 97.44 94 TYR A C 1
ATOM 769 O O . TYR A 1 94 ? 22.003 3.016 -7.073 1.00 97.44 94 TYR A O 1
ATOM 777 N N . ILE A 1 95 ? 20.533 2.536 -8.711 1.00 97.50 95 ILE A N 1
ATOM 778 C CA . ILE A 1 95 ? 19.362 3.061 -8.006 1.00 97.50 95 ILE A CA 1
ATOM 779 C C . ILE A 1 95 ? 19.142 2.298 -6.690 1.00 97.50 95 ILE A C 1
ATOM 781 O O . ILE A 1 95 ? 18.996 2.925 -5.640 1.00 97.50 95 ILE A O 1
ATOM 785 N N . LEU A 1 96 ? 19.190 0.959 -6.712 1.00 96.75 96 LEU A N 1
ATOM 786 C CA . LEU A 1 96 ? 19.018 0.143 -5.501 1.00 96.75 96 LEU A CA 1
ATOM 787 C C . LEU A 1 96 ? 20.107 0.411 -4.459 1.00 96.75 96 LEU A C 1
ATOM 789 O O . LEU A 1 96 ? 19.802 0.555 -3.275 1.00 96.75 96 LEU A O 1
ATOM 793 N N . ILE A 1 97 ? 21.367 0.520 -4.891 1.00 97.12 97 ILE A N 1
ATOM 794 C CA . ILE A 1 97 ? 22.489 0.833 -3.996 1.00 97.12 97 ILE A CA 1
ATOM 795 C C . ILE A 1 97 ? 22.281 2.203 -3.347 1.00 97.12 97 ILE A C 1
ATOM 797 O O . ILE A 1 97 ? 22.408 2.337 -2.128 1.00 97.12 97 ILE A O 1
ATOM 801 N N . ARG A 1 98 ? 21.930 3.223 -4.139 1.00 97.12 98 ARG A N 1
ATOM 802 C CA . ARG A 1 98 ? 21.716 4.587 -3.642 1.00 97.12 98 ARG A CA 1
ATOM 803 C C . ARG A 1 98 ? 20.573 4.643 -2.629 1.00 97.12 98 ARG A C 1
ATOM 805 O O . ARG A 1 98 ? 20.736 5.265 -1.582 1.00 97.12 98 ARG A O 1
ATOM 812 N N . TYR A 1 99 ? 19.466 3.963 -2.915 1.00 95.75 99 TYR A N 1
ATOM 813 C CA . TYR A 1 99 ? 18.316 3.864 -2.018 1.00 95.75 99 TYR A CA 1
ATOM 814 C C . TYR A 1 99 ? 18.663 3.152 -0.702 1.00 95.75 99 TYR A C 1
ATOM 816 O O . TYR A 1 99 ? 18.343 3.624 0.388 1.00 95.75 99 TYR A O 1
ATOM 824 N N . GLN A 1 100 ? 19.404 2.044 -0.768 1.00 94.44 100 GLN A N 1
ATOM 825 C CA . GLN A 1 100 ? 19.847 1.345 0.438 1.00 94.44 100 GLN A CA 1
ATOM 826 C C . GLN A 1 100 ? 20.785 2.218 1.286 1.00 94.44 100 GLN A C 1
ATOM 828 O O . GLN A 1 100 ? 20.700 2.219 2.515 1.00 94.44 100 GLN A O 1
ATOM 833 N N . MET A 1 101 ? 21.668 2.988 0.646 1.00 96.31 101 MET A N 1
ATOM 834 C CA . MET A 1 101 ? 22.534 3.941 1.339 1.00 96.31 101 MET A CA 1
ATOM 835 C C . MET A 1 101 ? 21.739 5.070 2.004 1.00 96.31 101 MET A C 1
ATOM 837 O O . MET A 1 101 ? 22.070 5.438 3.131 1.00 96.31 101 MET A O 1
ATOM 841 N N . SER A 1 102 ? 20.702 5.614 1.356 1.00 95.38 102 SER A N 1
ATOM 842 C CA . SER A 1 102 ? 19.878 6.670 1.960 1.00 95.38 102 SER A CA 1
ATOM 843 C C . SER A 1 102 ? 19.120 6.169 3.186 1.00 95.38 102 SER A C 1
ATOM 845 O O . SER A 1 102 ? 19.113 6.859 4.201 1.00 95.38 102 SER A O 1
ATOM 847 N N . ILE A 1 103 ? 18.575 4.947 3.144 1.00 95.19 103 ILE A N 1
ATOM 848 C CA . ILE A 1 103 ? 17.927 4.330 4.313 1.00 95.19 103 ILE A CA 1
ATOM 849 C C . ILE A 1 103 ? 18.924 4.156 5.460 1.00 95.19 103 ILE A C 1
ATOM 851 O O . ILE A 1 103 ? 18.639 4.553 6.585 1.00 95.19 103 ILE A O 1
ATOM 855 N N . LYS A 1 104 ? 20.116 3.605 5.190 1.00 96.19 104 LYS A N 1
ATOM 856 C CA . LYS A 1 104 ? 21.149 3.429 6.226 1.00 96.19 104 LYS A CA 1
ATOM 857 C C . LYS A 1 104 ? 21.535 4.755 6.879 1.00 96.19 104 LYS A C 1
ATOM 859 O O . LYS A 1 104 ? 21.660 4.814 8.098 1.00 96.19 104 LYS A O 1
ATOM 864 N N . LYS A 1 105 ? 21.689 5.816 6.079 1.00 95.75 105 LYS A N 1
ATOM 865 C CA . LYS A 1 105 ? 21.954 7.168 6.587 1.00 95.75 105 LYS A CA 1
ATOM 866 C C . LYS A 1 105 ? 20.812 7.670 7.464 1.00 95.75 105 LYS A C 1
ATOM 868 O O . LYS A 1 105 ? 21.074 8.143 8.559 1.00 95.75 105 LYS A O 1
ATOM 873 N N . MET A 1 106 ? 19.565 7.528 7.016 1.00 95.94 106 MET A N 1
ATOM 874 C CA . MET A 1 106 ? 18.387 7.933 7.787 1.00 95.94 106 MET A CA 1
ATOM 875 C C . MET A 1 106 ? 18.314 7.214 9.139 1.00 95.94 106 MET A C 1
ATOM 877 O O . 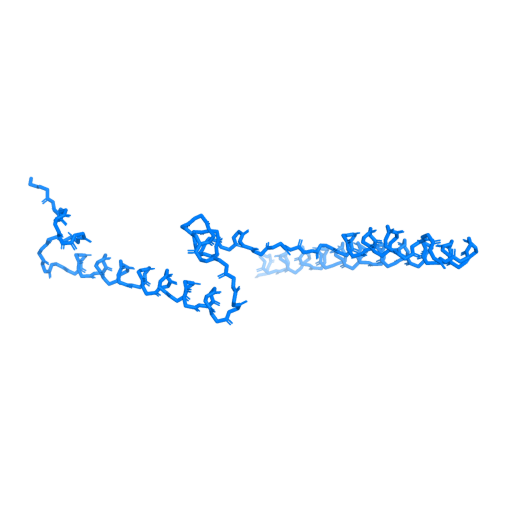MET A 1 106 ? 18.144 7.868 10.161 1.00 95.94 106 MET A O 1
ATOM 881 N N . ILE A 1 107 ? 18.517 5.892 9.164 1.00 95.56 107 ILE A N 1
ATOM 882 C CA . ILE A 1 107 ? 18.539 5.099 10.404 1.00 95.56 107 ILE A CA 1
ATOM 883 C C . ILE A 1 107 ? 19.664 5.568 11.332 1.00 95.56 107 ILE A C 1
ATOM 885 O O . ILE A 1 107 ? 19.459 5.704 12.535 1.00 95.56 107 ILE A O 1
ATOM 889 N N . TYR A 1 108 ? 20.850 5.832 10.780 1.00 95.19 108 TYR A N 1
ATOM 890 C CA . TYR A 1 108 ? 21.983 6.339 11.548 1.00 95.19 108 TYR A CA 1
ATOM 891 C C . TYR A 1 108 ? 21.679 7.702 12.187 1.00 95.19 108 TYR A C 1
ATOM 893 O O . TYR A 1 108 ? 21.880 7.866 13.389 1.00 95.19 108 TYR A O 1
ATOM 901 N N . PHE A 1 109 ? 21.130 8.647 11.416 1.00 95.38 109 PHE A N 1
ATOM 902 C CA . PHE A 1 109 ? 20.719 9.955 11.932 1.00 95.38 109 PHE A CA 1
ATOM 903 C C . PHE A 1 109 ? 19.616 9.845 12.981 1.00 95.38 109 PHE A C 1
ATOM 905 O O . PHE A 1 109 ? 19.702 10.505 14.010 1.00 95.38 109 PHE A O 1
ATOM 912 N N . PHE A 1 110 ? 18.622 8.983 12.760 1.00 94.94 110 PHE A N 1
ATOM 913 C CA . PHE A 1 110 ? 17.567 8.742 13.739 1.00 94.94 110 PHE A CA 1
ATOM 914 C C . PHE A 1 110 ? 18.139 8.190 15.047 1.00 94.94 110 PHE A C 1
ATOM 916 O O . PHE A 1 110 ? 17.789 8.681 16.111 1.00 94.94 110 PHE A O 1
ATOM 923 N N . LYS A 1 111 ? 19.085 7.243 14.981 1.00 93.62 111 LYS A N 1
ATOM 924 C CA . LYS A 1 111 ? 19.743 6.692 16.172 1.00 93.62 111 LYS A CA 1
ATOM 925 C C . LYS A 1 111 ? 20.493 7.768 16.964 1.00 93.62 111 LYS A C 1
ATOM 927 O O . LYS A 1 111 ? 20.355 7.816 18.183 1.00 93.62 111 LYS A O 1
ATOM 932 N N . ILE A 1 112 ? 21.245 8.641 16.288 1.00 92.50 112 ILE A N 1
ATOM 933 C CA . ILE A 1 112 ? 21.916 9.781 16.938 1.00 92.50 112 ILE A CA 1
ATOM 934 C C . ILE A 1 112 ? 20.887 10.711 17.578 1.00 92.50 112 ILE A C 1
ATOM 936 O O . ILE A 1 112 ? 21.018 11.048 18.749 1.00 92.50 112 ILE A O 1
ATOM 940 N N . TRP A 1 113 ? 19.849 11.083 16.829 1.00 91.88 113 TRP A N 1
ATOM 941 C CA . TRP A 1 113 ? 18.799 11.969 17.317 1.00 91.88 113 TRP A CA 1
ATOM 942 C C . TRP A 1 113 ? 18.106 11.399 18.558 1.00 91.88 113 TRP A C 1
ATOM 944 O O . TRP A 1 113 ? 17.955 12.113 19.540 1.00 91.88 113 TRP A O 1
ATOM 954 N N . THR A 1 114 ? 17.773 10.103 18.566 1.00 91.56 114 THR A N 1
ATOM 955 C CA . THR A 1 114 ? 17.186 9.455 19.746 1.00 91.56 114 THR A CA 1
ATOM 956 C C . THR A 1 114 ? 18.131 9.459 20.942 1.00 91.56 114 THR A C 1
ATOM 958 O O . THR A 1 114 ? 17.686 9.723 22.045 1.00 91.56 114 THR A O 1
ATOM 961 N N . I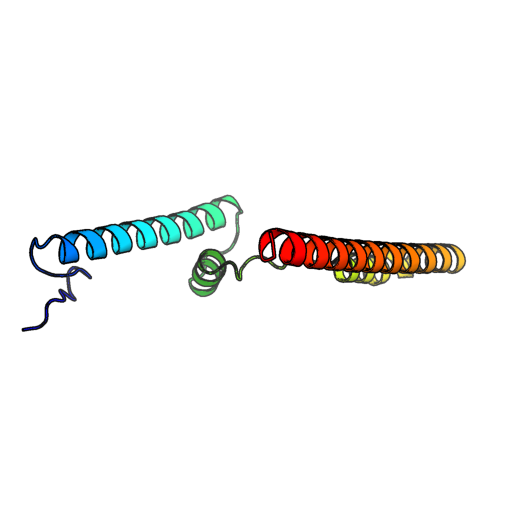LE A 1 115 ? 19.432 9.217 20.755 1.00 89.06 115 ILE A N 1
ATOM 962 C CA . ILE A 1 115 ? 20.388 9.252 21.872 1.00 89.06 115 ILE A CA 1
ATOM 963 C C . ILE A 1 115 ? 20.442 10.661 22.472 1.00 89.06 115 ILE A C 1
ATOM 965 O O . ILE A 1 115 ? 20.324 10.801 23.681 1.00 89.06 115 ILE A O 1
ATOM 969 N N . ASN A 1 116 ? 20.524 11.701 21.644 1.00 87.81 116 ASN A N 1
ATOM 970 C CA . ASN A 1 116 ? 20.570 13.076 22.144 1.00 87.81 116 ASN A CA 1
ATOM 971 C C . ASN A 1 116 ? 19.252 13.505 22.82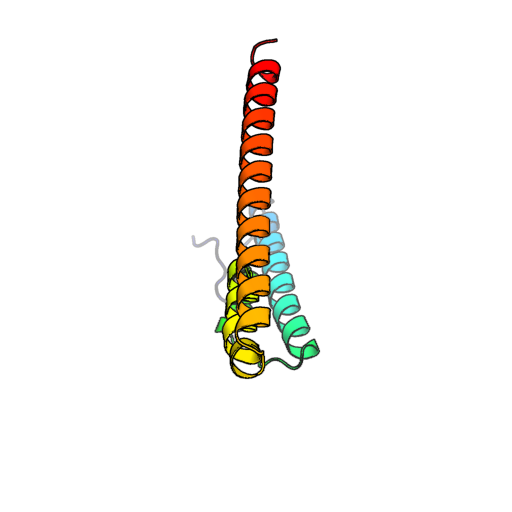0 1.00 87.81 116 ASN A C 1
ATOM 973 O O . ASN A 1 116 ? 19.277 14.308 23.734 1.00 87.81 116 ASN A O 1
ATOM 977 N N . LEU A 1 117 ? 18.101 12.953 22.418 1.00 84.12 117 LEU A N 1
ATOM 978 C CA . LEU A 1 117 ? 16.800 13.293 23.015 1.00 84.12 117 LEU A CA 1
ATOM 979 C C . LEU A 1 117 ? 16.549 12.653 24.396 1.00 84.12 117 LEU A C 1
ATOM 981 O O . LEU A 1 117 ? 15.640 13.080 25.099 1.00 84.12 117 LEU A O 1
ATOM 985 N N . PHE A 1 118 ? 17.276 11.585 24.745 1.00 71.38 118 PHE A N 1
ATOM 986 C CA . PHE A 1 118 ? 17.079 10.818 25.987 1.00 71.38 118 PHE A CA 1
ATOM 987 C C . PHE A 1 118 ? 18.225 10.983 27.005 1.00 71.38 118 PHE A C 1
ATOM 989 O O . PHE A 1 118 ? 18.117 10.448 28.107 1.00 71.38 118 PHE A O 1
ATOM 996 N N . TRP A 1 119 ? 19.310 11.681 26.648 1.00 56.53 119 TRP A N 1
ATOM 997 C CA . TRP A 1 119 ? 20.488 11.899 27.504 1.00 56.53 119 TRP A CA 1
ATOM 998 C C . TRP A 1 119 ? 20.845 13.387 27.704 1.00 56.53 119 TRP A C 1
ATOM 1000 O O . TRP A 1 119 ? 21.942 13.675 28.179 1.00 56.53 119 TRP A O 1
ATOM 1010 N N . ASP A 1 120 ? 19.905 14.285 27.394 1.00 53.75 120 ASP A N 1
ATOM 1011 C CA . ASP A 1 120 ? 19.842 15.695 27.813 1.00 53.75 120 ASP A CA 1
ATOM 1012 C C . ASP A 1 120 ? 18.568 15.900 28.660 1.00 53.75 120 ASP A C 1
ATOM 1014 O O . ASP A 1 120 ? 18.597 16.721 29.607 1.00 53.75 120 ASP A O 1
#

Secondary structure (DSSP, 8-state):
---EETTTTEE-S--HHHHHHHHHHHHHHHHHHHHHHHHHHTT----HHHHHHHHTTTT-----HHHHHHHHHHHHGGGS-HHHHHHHHHHHHHHHHHHHHHHHHHHHHHHHHHHHHH--

pLDDT: mean 90.73, std 8.07, range [53.41, 97.5]

Foldseek 3Di:
DDQADPVVRAGDDDDPVRVVRRVVVVVLVVLLVVLQVVCVVVVHDRDPVCSVCVSVVVNDPPQDLVNVLVVCCVPPVVVDDPVVSVVSVVVSVVVVVVVVVVVVVVVVVVVVVVVVVVVD

Radius of gyration: 25.2 Å; chains: 1; bounding box: 54×28×60 Å

InterPro domains:
  IPR035386 Arm, DNA-binding domain [PF17293] (2-50)

Sequence (120 aa):
MSTWDSKRQRVKGNSTQARTINLHLDEVKSEIVQCFRDMKSESKIATQQLVKARYLGEDKKDHSLKDIFNYHNEKMGVKLAPKTLYHYKASQKYILIRYQMSIKKMIYFFKIWTINLFWD